Protein AF-A0A6A7N6Y0-F1 (afdb_monomer)

Radius of gyration: 14.78 Å; Cα contacts (8 Å, |Δi|>4): 139; chains: 1; bounding box: 35×27×43 Å

Secondary str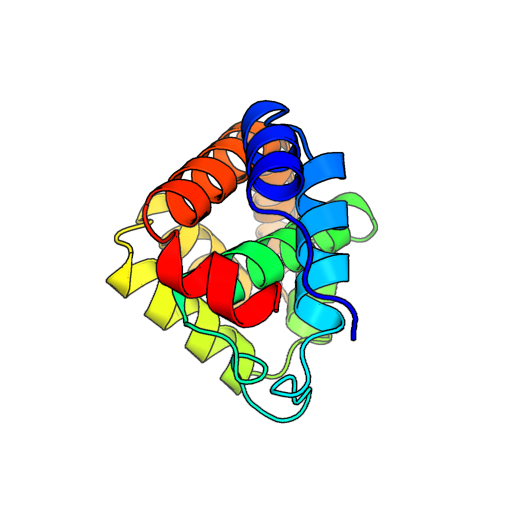ucture (DSSP, 8-state):
-PPPPHHHHHHHHHH-SHHHHHHHHHHHHTSTT--TTSTTTTS-HHHHHHHHHHHHHHHHHHH-HHHHHHHS-HHHHHHHHHHHHHTT-HHHHHHHHHHHHHTTSHHHHHHHHHHHHHHHHHHHHHHHHHHHH-HHHHHHHT-

Structure (mmCIF, N/CA/C/O backbone):
data_AF-A0A6A7N6Y0-F1
#
_entry.id   AF-A0A6A7N6Y0-F1
#
loop_
_atom_site.group_PDB
_atom_site.id
_atom_site.type_symbol
_atom_site.label_atom_id
_atom_site.label_alt_id
_atom_site.label_comp_id
_atom_site.label_asym_id
_atom_site.label_entity_id
_atom_site.label_seq_id
_atom_site.pdbx_PDB_ins_code
_atom_site.Cartn_x
_atom_site.Cartn_y
_atom_site.Cartn_z
_atom_site.occupancy
_atom_site.B_iso_or_equiv
_atom_site.auth_seq_id
_atom_site.auth_comp_id
_atom_site.auth_asym_id
_atom_site.auth_atom_id
_atom_site.pdbx_PDB_model_num
ATOM 1 N N . MET A 1 1 ? -18.978 -7.604 13.419 1.00 51.16 1 MET A N 1
ATOM 2 C CA . MET A 1 1 ? -17.944 -8.391 14.145 1.00 51.16 1 MET A CA 1
ATOM 3 C C . MET A 1 1 ? -17.712 -7.782 15.533 1.00 51.16 1 MET A C 1
ATOM 5 O O . MET A 1 1 ? -18.259 -6.713 15.775 1.00 51.16 1 MET A O 1
ATOM 9 N N . PRO A 1 2 ? -17.017 -8.428 16.495 1.00 57.09 2 PRO A N 1
ATOM 10 C CA . PRO A 1 2 ? -16.642 -7.739 17.728 1.00 57.09 2 PRO A CA 1
ATOM 11 C C . PRO A 1 2 ? -15.571 -6.683 17.425 1.00 57.09 2 PRO A C 1
ATOM 13 O O . PRO A 1 2 ? -14.524 -7.015 16.878 1.00 57.09 2 PRO A O 1
ATOM 16 N N . ARG A 1 3 ? -15.838 -5.430 17.805 1.00 69.31 3 ARG A N 1
ATOM 17 C CA . ARG A 1 3 ? -14.889 -4.315 17.713 1.00 69.31 3 ARG A CA 1
ATOM 18 C C . ARG A 1 3 ? -13.601 -4.651 18.465 1.00 69.31 3 ARG A C 1
ATOM 20 O O . ARG A 1 3 ? -13.649 -4.979 19.655 1.00 69.31 3 ARG A O 1
ATOM 27 N N . TYR A 1 4 ? -12.457 -4.538 17.794 1.00 81.88 4 TYR A N 1
ATOM 28 C CA . TYR A 1 4 ? -11.161 -4.710 18.447 1.00 81.88 4 TYR A CA 1
ATOM 29 C C . TYR A 1 4 ? -10.913 -3.562 19.431 1.00 81.88 4 TYR A C 1
ATOM 31 O O . TYR A 1 4 ? -11.308 -2.420 19.190 1.00 81.88 4 TYR A O 1
ATOM 39 N N . SER A 1 5 ? -10.287 -3.857 20.573 1.00 85.00 5 SER A N 1
ATOM 40 C CA . SER A 1 5 ? -10.019 -2.827 21.577 1.00 85.00 5 SER A CA 1
ATOM 41 C C . SER A 1 5 ? -8.937 -1.858 21.095 1.00 85.00 5 SER A C 1
ATOM 43 O O . SER A 1 5 ? -7.946 -2.266 20.487 1.00 85.00 5 SER A O 1
ATOM 45 N N . ASP A 1 6 ? -9.079 -0.577 21.442 1.00 86.62 6 ASP A N 1
ATOM 46 C CA . ASP A 1 6 ? -8.087 0.457 21.112 1.00 86.62 6 ASP A CA 1
ATOM 47 C C . ASP A 1 6 ? -6.691 0.100 21.666 1.00 86.62 6 ASP A C 1
ATOM 49 O O . ASP A 1 6 ? -5.662 0.412 21.064 1.00 86.62 6 ASP A O 1
ATOM 53 N N . GLN A 1 7 ? -6.643 -0.627 22.790 1.00 88.31 7 GLN A N 1
ATOM 54 C CA . GLN A 1 7 ? -5.405 -1.137 23.378 1.00 88.31 7 GLN A CA 1
ATOM 55 C C . GLN A 1 7 ? -4.722 -2.175 22.477 1.00 88.31 7 GLN A C 1
ATOM 57 O O . GLN A 1 7 ? -3.502 -2.135 22.328 1.00 88.31 7 GLN A O 1
ATOM 62 N N . TYR A 1 8 ? -5.484 -3.087 21.870 1.00 90.94 8 TYR A N 1
ATOM 63 C CA . TYR A 1 8 ? -4.932 -4.102 20.976 1.00 90.94 8 TYR A CA 1
ATOM 64 C C . TYR A 1 8 ? -4.388 -3.480 19.685 1.00 90.94 8 TYR A C 1
ATOM 66 O O . TYR A 1 8 ? -3.257 -3.765 19.294 1.00 90.94 8 TYR A O 1
ATOM 74 N N . LEU A 1 9 ? -5.130 -2.544 19.083 1.00 91.69 9 LEU A N 1
ATOM 75 C CA . LEU A 1 9 ? -4.657 -1.795 17.912 1.00 91.69 9 LEU A CA 1
ATOM 76 C C . LEU A 1 9 ? -3.370 -1.018 18.225 1.00 91.69 9 LEU A C 1
ATOM 78 O O . LEU A 1 9 ? -2.421 -1.034 17.442 1.00 91.69 9 LEU A O 1
ATOM 82 N N . SER A 1 10 ? -3.294 -0.405 19.409 1.00 92.31 10 SER A N 1
ATOM 83 C CA . SER A 1 10 ? -2.093 0.308 19.860 1.00 92.31 10 SER A CA 1
ATOM 84 C C . SER A 1 10 ? -0.881 -0.619 20.016 1.00 92.31 10 SER A C 1
ATOM 86 O O . SER A 1 10 ? 0.236 -0.231 19.681 1.00 92.31 10 SER A O 1
ATOM 88 N N . GLN A 1 11 ? -1.085 -1.855 20.488 1.00 94.38 11 GLN A N 1
ATOM 89 C CA . GLN A 1 11 ? -0.018 -2.858 20.581 1.00 94.38 11 GLN A CA 1
ATOM 90 C C . GLN A 1 11 ? 0.492 -3.282 19.200 1.00 94.38 11 GLN A C 1
ATOM 92 O O . GLN A 1 11 ? 1.704 -3.389 19.012 1.00 94.38 11 GLN A O 1
ATOM 97 N N . LEU A 1 12 ? -0.404 -3.483 18.229 1.00 94.75 12 LEU A N 1
ATOM 98 C CA . LEU A 1 12 ? -0.018 -3.804 16.852 1.00 94.75 12 LEU A CA 1
ATOM 99 C C . LEU A 1 12 ? 0.791 -2.664 16.218 1.00 94.75 12 LEU A C 1
ATOM 101 O O . LEU A 1 12 ? 1.862 -2.908 15.667 1.00 94.75 12 LEU A O 1
ATOM 105 N N . LEU A 1 13 ? 0.353 -1.411 16.376 1.00 95.00 13 LEU A N 1
ATOM 106 C CA . LEU A 1 13 ? 1.093 -0.241 15.887 1.00 95.00 13 LEU A CA 1
ATOM 107 C C . LEU A 1 13 ? 2.471 -0.077 16.552 1.00 95.00 13 LEU A C 1
ATOM 109 O O . LEU A 1 13 ? 3.409 0.411 15.920 1.00 95.00 13 LEU A O 1
ATOM 113 N N . ALA A 1 14 ? 2.612 -0.484 17.816 1.00 94.44 14 ALA A N 1
ATOM 114 C CA . ALA A 1 14 ? 3.873 -0.403 18.549 1.00 94.44 14 ALA A CA 1
ATOM 115 C C . ALA A 1 14 ? 4.908 -1.452 18.109 1.00 94.44 14 ALA A C 1
ATOM 117 O O . ALA A 1 14 ? 6.105 -1.196 18.233 1.00 94.44 14 ALA A O 1
ATOM 118 N N . ARG A 1 15 ? 4.473 -2.609 17.587 1.00 94.81 15 ARG A N 1
ATOM 119 C CA . ARG A 1 15 ? 5.372 -3.686 17.133 1.00 94.81 15 ARG A CA 1
ATOM 120 C C . ARG A 1 15 ? 6.232 -3.283 15.938 1.00 94.81 15 ARG A C 1
ATOM 122 O O . ARG A 1 15 ? 7.388 -3.685 15.869 1.00 94.81 15 ARG A O 1
ATOM 129 N N . ARG A 1 16 ? 5.679 -2.473 15.030 1.00 93.62 16 ARG A N 1
ATOM 130 C CA . ARG A 1 16 ? 6.368 -1.950 13.837 1.00 93.62 16 ARG A CA 1
ATOM 131 C C . ARG A 1 16 ? 7.042 -3.026 12.971 1.00 93.62 16 ARG A C 1
ATOM 133 O O . ARG A 1 16 ? 8.107 -2.795 12.406 1.00 93.62 16 ARG A O 1
ATOM 140 N N . ASP A 1 17 ? 6.412 -4.193 12.869 1.00 95.62 17 ASP A N 1
ATOM 141 C CA . ASP A 1 17 ? 6.888 -5.326 12.074 1.00 95.62 17 ASP A CA 1
ATOM 142 C C . ASP A 1 17 ? 5.882 -5.704 10.971 1.00 95.62 17 ASP A C 1
ATOM 144 O O . ASP A 1 17 ? 4.704 -5.340 11.027 1.00 95.62 17 ASP A O 1
ATOM 148 N N . TYR A 1 18 ? 6.348 -6.429 9.949 1.00 95.19 18 TYR A N 1
ATOM 149 C CA . TYR A 1 18 ? 5.507 -6.882 8.833 1.00 95.19 18 TYR A CA 1
ATOM 150 C C . TYR A 1 18 ? 4.302 -7.710 9.311 1.00 95.19 18 TYR A C 1
ATOM 152 O O . TYR A 1 18 ? 3.188 -7.538 8.820 1.00 95.19 18 TYR A O 1
ATOM 160 N N . GLY A 1 19 ? 4.499 -8.576 10.311 1.00 96.75 19 GLY A N 1
ATOM 161 C CA . GLY A 1 19 ? 3.436 -9.421 10.856 1.00 96.75 19 GLY A CA 1
ATOM 162 C C . GLY A 1 19 ? 2.285 -8.609 11.452 1.00 96.75 19 GLY A C 1
ATOM 163 O O . GLY A 1 19 ? 1.127 -8.935 11.228 1.00 96.75 19 GLY A O 1
ATOM 164 N N . ALA A 1 20 ? 2.580 -7.508 12.138 1.00 96.88 20 ALA A N 1
ATOM 165 C CA . ALA A 1 20 ? 1.569 -6.608 12.672 1.00 96.88 20 ALA A CA 1
ATOM 166 C C . ALA A 1 20 ? 0.791 -5.874 11.565 1.00 96.88 20 ALA A C 1
ATOM 168 O O . ALA A 1 20 ? -0.403 -5.637 11.736 1.00 96.88 20 ALA A O 1
ATOM 169 N N . LEU A 1 21 ? 1.413 -5.554 10.421 1.00 97.75 21 LEU A N 1
ATOM 170 C CA . LEU A 1 21 ? 0.679 -5.029 9.259 1.00 97.75 21 LEU A CA 1
ATOM 171 C C . LEU A 1 21 ? -0.270 -6.078 8.669 1.00 97.75 21 LEU A C 1
ATOM 173 O O . LEU A 1 21 ? -1.395 -5.735 8.315 1.00 97.75 21 LEU A O 1
ATOM 177 N N . VAL A 1 22 ? 0.152 -7.346 8.610 1.00 97.06 22 VAL A N 1
ATOM 178 C CA . VAL A 1 22 ? -0.708 -8.462 8.180 1.00 97.06 22 VAL A CA 1
ATOM 179 C C . VAL A 1 22 ? -1.885 -8.649 9.139 1.00 97.06 22 VAL A C 1
ATOM 181 O O . VAL A 1 22 ? -3.022 -8.772 8.686 1.00 97.06 22 VAL A O 1
ATOM 184 N N . ASP A 1 23 ? -1.641 -8.607 10.452 1.00 96.50 23 ASP A N 1
ATOM 185 C CA . ASP A 1 23 ? -2.696 -8.686 11.470 1.00 96.50 23 ASP A CA 1
ATOM 186 C C . ASP A 1 23 ? -3.712 -7.537 11.293 1.00 96.50 23 ASP A C 1
ATOM 188 O O . ASP A 1 23 ? -4.923 -7.767 11.257 1.00 96.50 23 ASP A O 1
ATOM 192 N N . LEU A 1 24 ? -3.231 -6.299 11.110 1.00 96.75 24 LEU A N 1
ATOM 193 C CA . LEU A 1 24 ? -4.073 -5.118 10.877 1.00 96.75 24 LEU A CA 1
ATOM 194 C C . LEU A 1 24 ? -4.859 -5.199 9.559 1.00 96.75 24 LEU A C 1
ATOM 196 O O . LEU A 1 24 ? -6.028 -4.812 9.523 1.00 96.75 24 LEU A O 1
ATOM 200 N N . GLN A 1 25 ? -4.259 -5.728 8.491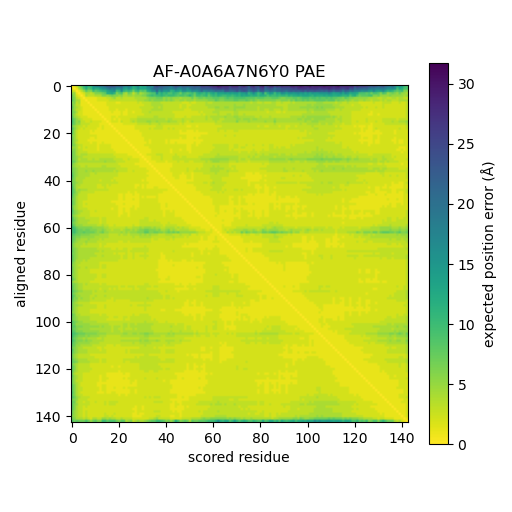 1.00 97.00 25 GLN A N 1
ATOM 201 C CA . GLN A 1 25 ? -4.958 -5.964 7.226 1.00 97.00 25 GLN A CA 1
ATOM 202 C C . GLN A 1 25 ? -6.076 -6.998 7.405 1.00 97.00 25 GLN A C 1
ATOM 204 O O . GLN A 1 25 ? -7.185 -6.796 6.912 1.00 97.00 25 GLN A O 1
ATOM 209 N N . GLY A 1 26 ? -5.809 -8.083 8.139 1.00 95.75 26 GLY A N 1
ATOM 210 C CA . GLY A 1 26 ? -6.804 -9.107 8.459 1.00 95.75 26 GLY A CA 1
ATOM 211 C C . GLY A 1 26 ? -8.008 -8.540 9.212 1.00 95.75 26 GLY A C 1
ATOM 212 O O . GLY A 1 26 ? -9.146 -8.878 8.891 1.00 95.75 26 GLY A O 1
ATOM 213 N N . ILE A 1 27 ? -7.765 -7.625 10.154 1.00 94.69 27 ILE A N 1
ATOM 214 C CA . ILE A 1 27 ? -8.819 -6.882 10.856 1.00 94.69 27 ILE A CA 1
ATOM 215 C C . ILE A 1 27 ? -9.638 -6.038 9.868 1.00 94.69 27 ILE A C 1
ATOM 217 O O . ILE A 1 27 ? -10.861 -6.156 9.838 1.00 94.69 27 ILE A O 1
ATOM 221 N N . ALA A 1 28 ? -8.976 -5.240 9.023 1.00 95.44 28 ALA A N 1
ATOM 222 C CA . ALA A 1 28 ? -9.642 -4.348 8.072 1.00 95.44 28 ALA A CA 1
ATOM 223 C C . ALA A 1 28 ? -10.496 -5.083 7.025 1.00 95.44 28 ALA A C 1
ATOM 225 O O . ALA A 1 28 ? -11.524 -4.566 6.583 1.00 95.44 28 ALA A O 1
ATOM 226 N N . LEU A 1 29 ? -10.091 -6.296 6.636 1.00 94.88 29 LEU A N 1
ATOM 227 C CA . LEU A 1 29 ? -10.855 -7.173 5.741 1.00 94.88 29 LEU A CA 1
ATOM 228 C C . LEU A 1 29 ? -12.148 -7.705 6.378 1.00 94.88 29 LEU A C 1
ATOM 230 O O . LEU A 1 29 ? -13.055 -8.104 5.653 1.00 94.88 29 LEU A O 1
ATOM 234 N N . GLY A 1 30 ? -12.243 -7.714 7.710 1.00 92.69 30 GLY A N 1
ATOM 235 C CA . GLY A 1 30 ? -13.446 -8.110 8.445 1.00 92.69 30 GLY A CA 1
ATOM 236 C C . GLY A 1 30 ? -14.497 -7.004 8.589 1.00 92.69 30 GLY A C 1
ATOM 237 O O . GLY A 1 30 ? -15.578 -7.267 9.114 1.00 92.69 30 GLY A O 1
ATOM 238 N N . TRP A 1 31 ? -14.196 -5.779 8.152 1.00 94.38 31 TRP A N 1
ATOM 239 C CA . TRP A 1 31 ? -15.107 -4.642 8.256 1.00 94.38 31 TRP A CA 1
ATOM 240 C C . TRP A 1 31 ? -16.305 -4.778 7.307 1.00 94.38 31 TRP A C 1
ATOM 242 O O . TRP A 1 31 ? -16.136 -5.015 6.113 1.00 94.38 31 TRP A O 1
ATOM 252 N N . ASP A 1 32 ? -17.518 -4.534 7.815 1.00 92.88 32 ASP A N 1
ATOM 253 C CA . ASP A 1 32 ? -18.772 -4.691 7.057 1.00 92.88 32 ASP A CA 1
ATOM 254 C C . ASP A 1 32 ? -18.859 -3.789 5.804 1.00 92.88 32 ASP A C 1
ATOM 256 O O . ASP A 1 32 ? -19.636 -4.064 4.892 1.00 92.88 32 ASP A O 1
ATOM 260 N N . GLY A 1 33 ? -18.073 -2.707 5.750 1.00 93.25 33 GLY A N 1
ATOM 261 C CA . GLY A 1 33 ? -17.994 -1.802 4.598 1.00 93.25 33 GLY A CA 1
ATOM 262 C C . GLY A 1 33 ? -17.044 -2.252 3.481 1.00 93.25 33 GLY A C 1
ATOM 263 O O . GLY A 1 33 ? -16.908 -1.536 2.489 1.00 93.25 33 GLY A O 1
ATOM 264 N N . TYR A 1 34 ? -16.373 -3.397 3.633 1.00 96.19 34 TYR A N 1
ATOM 265 C CA . TYR A 1 34 ? -15.459 -3.932 2.628 1.00 96.19 34 TYR A CA 1
ATOM 266 C C . TYR A 1 34 ? -16.199 -4.391 1.359 1.00 96.19 34 TYR A C 1
ATOM 268 O O . TYR A 1 34 ? -17.110 -5.218 1.416 1.00 96.19 34 TYR A O 1
ATOM 276 N N . ASP A 1 35 ? -15.747 -3.922 0.193 1.00 96.81 35 ASP A N 1
ATOM 277 C CA . ASP A 1 35 ? -16.210 -4.401 -1.115 1.00 96.81 35 ASP A CA 1
ATOM 278 C C . ASP A 1 35 ? -15.049 -4.539 -2.110 1.00 96.81 35 ASP A C 1
ATOM 280 O O . ASP A 1 35 ? -14.527 -3.554 -2.632 1.00 96.81 35 ASP A O 1
ATOM 284 N N . ALA A 1 36 ? -14.702 -5.785 -2.448 1.00 94.50 36 ALA A N 1
ATOM 285 C CA . ALA A 1 36 ? -13.654 -6.146 -3.407 1.00 94.50 36 ALA A CA 1
ATOM 286 C C . ALA A 1 36 ? -13.789 -5.488 -4.797 1.00 94.50 36 ALA A C 1
ATOM 288 O O . ALA A 1 36 ? -12.798 -5.391 -5.531 1.00 94.50 36 ALA A O 1
ATOM 289 N N . LYS A 1 37 ? -15.003 -5.068 -5.178 1.00 95.88 37 LYS A N 1
ATOM 290 C CA . LYS A 1 37 ? -15.296 -4.445 -6.476 1.00 95.88 37 LYS A CA 1
ATOM 291 C C . LYS A 1 37 ? -14.977 -2.955 -6.505 1.00 95.88 37 LYS A C 1
ATOM 293 O O . LYS A 1 37 ? -14.806 -2.407 -7.590 1.00 95.88 37 LYS A O 1
ATOM 298 N N . LEU A 1 38 ? -14.901 -2.301 -5.347 1.00 97.50 38 LEU A N 1
ATOM 299 C CA . LEU A 1 38 ? -14.527 -0.895 -5.270 1.00 97.50 38 LEU A CA 1
ATOM 300 C C . LEU A 1 38 ? -13.004 -0.744 -5.395 1.00 97.50 38 LEU A C 1
ATOM 302 O O . LEU A 1 38 ? -12.265 -1.552 -4.824 1.00 97.50 38 LEU A O 1
ATOM 306 N N . PRO A 1 39 ? -12.501 0.311 -6.067 1.00 97.62 39 PRO A N 1
ATOM 307 C CA . PRO A 1 39 ? -11.064 0.522 -6.217 1.00 97.62 39 PRO A CA 1
ATOM 308 C C . PRO A 1 39 ? -10.301 0.556 -4.889 1.00 97.62 39 PRO A C 1
ATOM 310 O O . PRO A 1 39 ? -9.240 -0.046 -4.804 1.00 97.62 39 PRO A O 1
ATOM 313 N N . SER A 1 40 ? -10.852 1.192 -3.848 1.00 97.69 40 SER A N 1
ATOM 314 C CA . SER A 1 40 ? -10.236 1.271 -2.514 1.00 97.69 40 SER A CA 1
ATOM 315 C C . SER A 1 40 ? -10.753 0.226 -1.521 1.00 97.69 40 SER A C 1
ATOM 317 O O . SER A 1 40 ? -10.568 0.376 -0.315 1.00 97.69 40 SER A O 1
ATOM 319 N N . PHE A 1 41 ? -11.493 -0.775 -1.998 1.00 97.44 41 PHE A N 1
ATOM 320 C CA . PHE A 1 41 ? -12.245 -1.716 -1.166 1.00 97.44 41 PHE A CA 1
ATOM 321 C C . PHE A 1 41 ? -13.334 -1.096 -0.275 1.00 97.44 41 PHE A C 1
ATOM 323 O O . PHE A 1 41 ? -13.826 -1.749 0.638 1.00 97.44 41 PHE A O 1
ATOM 330 N N . GLY A 1 42 ? -13.696 0.171 -0.504 1.00 96.50 42 GLY A N 1
ATOM 331 C CA . GLY A 1 42 ? -14.563 0.938 0.397 1.00 96.50 42 GLY A CA 1
ATOM 332 C C . GLY A 1 42 ? -13.829 1.522 1.610 1.00 96.50 42 GLY A C 1
ATOM 333 O O . GLY A 1 42 ? -14.412 2.306 2.358 1.00 96.50 42 GLY A O 1
ATOM 334 N N . TRP A 1 43 ? -12.545 1.204 1.799 1.00 97.69 43 TRP A N 1
ATOM 335 C CA . TRP A 1 43 ? -11.749 1.737 2.898 1.00 97.69 43 TRP A CA 1
ATOM 336 C C . TRP A 1 43 ? -11.399 3.218 2.696 1.00 97.69 43 TRP A C 1
ATOM 338 O O . TRP A 1 43 ? -11.284 3.689 1.554 1.00 97.69 43 TRP A O 1
ATOM 348 N N . PRO A 1 44 ? -11.148 3.956 3.796 1.00 97.62 44 PRO A N 1
ATOM 349 C CA . PRO A 1 44 ? -10.503 5.259 3.728 1.00 97.62 44 PRO A CA 1
ATOM 350 C C . PRO A 1 44 ? -9.162 5.170 2.996 1.00 97.62 44 PRO A C 1
ATOM 352 O O . PRO A 1 44 ? -8.383 4.243 3.224 1.00 97.62 44 PRO A O 1
ATOM 355 N N . GLN A 1 45 ? -8.864 6.167 2.165 1.00 97.25 45 GLN A N 1
ATOM 356 C CA . GLN A 1 45 ? -7.700 6.156 1.274 1.00 97.25 45 GLN A CA 1
ATOM 357 C C . GLN A 1 45 ? -6.364 5.808 1.971 1.00 97.25 45 GLN A C 1
ATOM 359 O O . GLN A 1 45 ? -5.676 4.922 1.465 1.00 97.25 45 GLN A O 1
ATOM 364 N N . PRO A 1 46 ? -5.996 6.390 3.137 1.00 97.69 46 PRO A N 1
ATOM 365 C CA . PRO A 1 46 ? -4.722 6.071 3.792 1.00 97.69 46 PRO A CA 1
ATOM 366 C C . PRO A 1 46 ? -4.615 4.605 4.225 1.00 97.69 46 PRO A C 1
ATOM 368 O O . PRO A 1 46 ? -3.549 4.006 4.139 1.00 97.69 46 PRO A O 1
ATOM 371 N N . ILE A 1 47 ? -5.733 4.016 4.650 1.00 98.06 47 ILE A N 1
ATOM 372 C CA . ILE A 1 47 ? -5.808 2.612 5.063 1.00 98.06 47 ILE A CA 1
ATOM 373 C C . ILE A 1 47 ? -5.691 1.706 3.843 1.00 98.06 47 ILE A C 1
ATOM 375 O O . ILE A 1 47 ? -4.895 0.770 3.833 1.00 98.06 47 ILE A O 1
ATOM 379 N N . PHE A 1 48 ? -6.449 2.033 2.795 1.00 98.44 48 PHE A N 1
ATOM 380 C CA . PHE A 1 48 ? -6.397 1.317 1.532 1.00 98.44 48 PHE A CA 1
ATOM 381 C C . PHE A 1 48 ? -4.981 1.240 0.982 1.00 98.44 48 PHE A C 1
ATOM 383 O O . PHE A 1 48 ? -4.489 0.143 0.736 1.00 98.44 48 PHE A O 1
ATOM 390 N N . VAL A 1 49 ? -4.313 2.381 0.816 1.00 98.56 49 VAL A N 1
ATOM 391 C CA . VAL A 1 49 ? -3.016 2.390 0.142 1.00 98.56 49 VAL A CA 1
ATOM 392 C C . VAL A 1 49 ? -1.949 1.658 0.951 1.00 98.56 49 VAL A C 1
ATOM 394 O O . VAL A 1 49 ? -1.110 0.991 0.361 1.00 98.56 49 VAL A O 1
ATOM 397 N N . VAL A 1 50 ? -1.999 1.706 2.287 1.00 98.56 50 VAL A N 1
ATOM 398 C CA . VAL A 1 50 ? -1.063 0.952 3.132 1.00 98.56 50 VAL A CA 1
ATOM 399 C C . VAL A 1 50 ? -1.195 -0.550 2.880 1.00 98.56 50 VAL A C 1
ATOM 401 O O . VAL A 1 50 ? -0.193 -1.222 2.635 1.00 98.56 50 VAL A O 1
ATOM 404 N N . PHE A 1 51 ? -2.417 -1.083 2.893 1.00 98.19 51 PHE A N 1
ATOM 405 C CA . PHE A 1 51 ? -2.640 -2.517 2.697 1.00 98.19 51 PHE A CA 1
ATOM 406 C C . PHE A 1 51 ? -2.500 -2.960 1.237 1.00 98.19 51 PHE A C 1
ATOM 408 O O . PHE A 1 51 ? -2.106 -4.095 0.960 1.00 98.19 51 PHE A O 1
ATOM 415 N N . GLU A 1 52 ? -2.758 -2.062 0.292 1.00 98.38 52 GLU A N 1
ATOM 416 C CA . GLU A 1 52 ? -2.485 -2.303 -1.120 1.00 98.38 52 GLU A CA 1
ATOM 417 C C . GLU A 1 52 ? -0.972 -2.402 -1.378 1.00 98.38 52 GLU A C 1
ATOM 419 O O . GLU A 1 52 ? -0.514 -3.338 -2.032 1.00 98.38 52 GLU A O 1
ATOM 424 N N . ILE A 1 53 ? -0.174 -1.504 -0.787 1.00 98.31 53 ILE A N 1
ATOM 425 C CA . ILE A 1 53 ? 1.293 -1.560 -0.849 1.00 98.31 53 ILE A CA 1
ATOM 426 C C . ILE A 1 53 ? 1.836 -2.803 -0.143 1.00 98.31 53 ILE A C 1
ATOM 428 O O . ILE A 1 53 ? 2.759 -3.428 -0.655 1.00 98.31 53 ILE A O 1
ATOM 432 N N . LEU A 1 54 ? 1.237 -3.232 0.970 1.00 97.75 54 LEU A N 1
ATOM 433 C CA . LEU A 1 54 ? 1.598 -4.499 1.615 1.00 97.75 54 LEU A CA 1
ATOM 434 C C . LEU A 1 54 ? 1.390 -5.700 0.678 1.00 97.75 54 LEU A C 1
ATOM 436 O O . LEU A 1 54 ? 2.228 -6.597 0.611 1.00 97.75 54 LEU A O 1
ATOM 440 N N . THR A 1 55 ? 0.297 -5.697 -0.087 1.00 97.19 55 THR A N 1
ATOM 441 C CA . THR A 1 55 ? 0.020 -6.738 -1.087 1.00 97.19 55 THR A CA 1
ATOM 442 C C . THR A 1 55 ? 1.051 -6.707 -2.214 1.00 97.19 55 THR A C 1
ATOM 444 O O . THR A 1 55 ? 1.533 -7.756 -2.637 1.00 97.19 55 THR A O 1
ATOM 447 N N . TRP A 1 56 ? 1.432 -5.512 -2.666 1.00 97.75 56 TRP A N 1
ATOM 448 C CA . TRP A 1 56 ? 2.492 -5.327 -3.654 1.00 97.75 56 TRP A CA 1
ATOM 449 C C . TRP A 1 56 ? 3.846 -5.868 -3.165 1.00 97.75 56 TRP A C 1
ATOM 451 O O . TRP A 1 56 ? 4.481 -6.628 -3.895 1.00 97.75 56 TRP A O 1
ATOM 461 N N . LEU A 1 57 ? 4.237 -5.582 -1.915 1.00 96.81 57 LEU A N 1
ATOM 462 C CA . LEU A 1 57 ? 5.437 -6.153 -1.283 1.00 96.81 57 LEU A CA 1
ATOM 463 C C . LEU A 1 57 ? 5.394 -7.685 -1.249 1.00 96.81 57 LEU A C 1
ATOM 465 O O . LEU A 1 57 ? 6.349 -8.345 -1.650 1.00 96.81 57 LEU A O 1
ATOM 469 N N . ALA A 1 58 ? 4.270 -8.256 -0.809 1.00 95.62 58 ALA A N 1
ATOM 470 C CA . ALA A 1 58 ? 4.116 -9.702 -0.680 1.00 95.62 58 ALA A CA 1
ATOM 471 C C . ALA A 1 58 ? 4.256 -10.437 -2.024 1.00 95.62 58 ALA A C 1
ATOM 473 O O . ALA A 1 58 ? 4.782 -11.548 -2.073 1.00 95.62 58 ALA A O 1
ATOM 474 N N . GLN A 1 59 ? 3.771 -9.837 -3.113 1.00 96.06 59 GLN A N 1
ATOM 475 C CA . GLN A 1 59 ? 3.921 -10.391 -4.460 1.00 96.06 59 GLN A CA 1
ATOM 476 C C . GLN A 1 59 ? 5.346 -10.214 -4.993 1.00 96.06 59 GLN A C 1
ATOM 478 O O . GLN A 1 59 ? 5.886 -11.147 -5.586 1.00 96.06 59 GLN A O 1
ATOM 483 N N . ALA A 1 60 ? 5.975 -9.063 -4.731 1.00 94.75 60 ALA A N 1
ATOM 484 C CA . ALA A 1 60 ? 7.369 -8.815 -5.090 1.00 94.75 60 ALA A CA 1
ATOM 485 C C . ALA A 1 60 ? 8.320 -9.855 -4.480 1.00 94.75 60 ALA A C 1
ATOM 487 O O . ALA A 1 60 ? 9.138 -10.426 -5.197 1.00 94.75 60 ALA A O 1
ATOM 488 N N . ASP A 1 61 ? 8.152 -10.173 -3.195 1.00 92.44 61 ASP A N 1
ATOM 489 C CA . ASP A 1 61 ? 8.972 -11.173 -2.500 1.00 92.44 61 ASP A CA 1
ATOM 490 C C . ASP A 1 61 ? 8.747 -12.608 -3.020 1.00 92.44 61 ASP A C 1
ATOM 492 O O . ASP A 1 61 ? 9.688 -13.385 -3.173 1.00 92.44 61 ASP A O 1
ATOM 496 N N . ARG A 1 62 ? 7.498 -12.972 -3.342 1.00 91.69 62 ARG A N 1
ATOM 497 C CA . ARG A 1 62 ? 7.141 -14.352 -3.724 1.00 91.69 62 ARG A CA 1
ATOM 498 C C . ARG A 1 62 ? 7.400 -14.687 -5.187 1.00 91.69 62 ARG A C 1
ATOM 500 O O . ARG A 1 62 ? 7.805 -15.808 -5.493 1.00 91.69 62 ARG A O 1
ATOM 507 N N . SER A 1 63 ? 7.072 -13.768 -6.086 1.00 92.56 63 SER A N 1
ATOM 508 C CA . SER A 1 63 ? 7.000 -14.040 -7.527 1.00 92.56 63 SER A CA 1
ATOM 509 C C . SER A 1 63 ? 7.395 -12.854 -8.408 1.00 92.56 63 SER A C 1
ATOM 511 O O . SER A 1 63 ? 7.349 -12.972 -9.634 1.00 92.56 63 SER A O 1
ATOM 513 N N . GLY A 1 64 ? 7.813 -11.741 -7.803 1.00 96.25 64 GLY A N 1
ATOM 514 C CA . GLY A 1 64 ? 8.124 -10.486 -8.479 1.00 96.25 64 GLY A CA 1
ATOM 515 C C . GLY A 1 64 ? 6.907 -9.566 -8.606 1.00 96.25 64 GLY A C 1
ATOM 516 O O . GLY A 1 64 ? 5.764 -10.006 -8.761 1.00 96.25 64 GLY A O 1
ATOM 517 N N . ALA A 1 65 ? 7.155 -8.261 -8.560 1.00 96.25 65 ALA A N 1
ATOM 518 C CA . ALA A 1 65 ? 6.163 -7.192 -8.517 1.00 96.25 65 ALA A CA 1
ATOM 519 C C . ALA A 1 65 ? 5.265 -7.172 -9.757 1.00 96.25 65 ALA A C 1
ATOM 521 O O . ALA A 1 65 ? 4.131 -6.696 -9.693 1.00 96.25 65 ALA A O 1
ATOM 522 N N . TRP A 1 66 ? 5.733 -7.719 -10.879 1.00 97.25 66 TRP A N 1
ATOM 523 C CA . TRP A 1 66 ? 4.931 -7.871 -12.088 1.00 97.25 66 TRP A CA 1
ATOM 524 C C . TRP A 1 66 ? 3.643 -8.669 -11.843 1.00 97.25 66 TRP A C 1
ATOM 526 O O . TRP A 1 66 ? 2.598 -8.291 -12.366 1.00 97.25 66 TRP A O 1
ATOM 536 N N . THR A 1 67 ? 3.682 -9.696 -10.983 1.00 97.44 67 THR A N 1
ATOM 537 C CA . THR A 1 67 ? 2.497 -10.509 -10.654 1.00 97.44 67 THR A CA 1
ATOM 538 C C . THR A 1 67 ? 1.400 -9.688 -9.985 1.00 97.44 67 THR A C 1
ATOM 540 O O . THR A 1 67 ? 0.214 -9.888 -10.248 1.00 97.44 67 THR A O 1
ATOM 543 N N . TYR A 1 68 ? 1.781 -8.700 -9.171 1.00 98.06 68 TYR A N 1
ATOM 544 C CA . TYR A 1 68 ? 0.835 -7.752 -8.600 1.00 98.06 68 TYR A CA 1
ATOM 545 C C . TYR A 1 68 ? 0.179 -6.893 -9.687 1.00 98.06 68 TYR A C 1
ATOM 547 O O . TYR A 1 68 ? -1.045 -6.760 -9.697 1.00 98.06 68 TYR A O 1
ATOM 555 N N . TYR A 1 69 ? 0.960 -6.322 -10.608 1.00 98.12 69 TYR A N 1
ATOM 556 C CA . TYR A 1 69 ? 0.413 -5.457 -11.658 1.00 98.12 69 TYR A CA 1
ATOM 557 C C . TYR A 1 69 ? -0.451 -6.221 -12.662 1.00 98.12 69 TYR A C 1
ATOM 559 O O . TYR A 1 69 ? -1.447 -5.677 -13.135 1.00 98.12 69 TYR A O 1
ATOM 567 N N . GLU A 1 70 ? -0.108 -7.475 -12.952 1.00 97.69 70 GLU A N 1
ATOM 568 C CA . GLU A 1 70 ? -0.910 -8.357 -13.798 1.00 97.69 70 GLU A CA 1
ATOM 569 C C . GLU A 1 70 ? -2.272 -8.669 -13.157 1.00 97.69 70 GLU A C 1
ATOM 571 O O . GLU A 1 70 ? -3.310 -8.582 -13.815 1.00 97.69 70 GLU A O 1
ATOM 576 N N . ALA A 1 71 ? -2.283 -9.005 -11.864 1.00 96.94 71 ALA A N 1
ATOM 577 C CA . ALA A 1 71 ? -3.493 -9.423 -11.158 1.00 96.94 71 ALA A CA 1
ATOM 578 C C . ALA A 1 71 ? -4.385 -8.254 -10.698 1.00 96.94 71 ALA A C 1
ATOM 580 O O . ALA A 1 71 ? -5.575 -8.444 -10.427 1.00 96.94 71 ALA A O 1
ATOM 581 N N . THR A 1 72 ? -3.831 -7.047 -10.568 1.00 97.69 72 THR A N 1
ATOM 582 C CA . THR A 1 72 ? -4.541 -5.904 -9.978 1.00 97.69 72 THR A CA 1
ATOM 583 C C . THR A 1 72 ? -5.296 -5.101 -11.040 1.00 97.69 72 THR A C 1
ATOM 585 O O . THR A 1 72 ? -4.676 -4.626 -11.989 1.00 97.69 72 THR A O 1
ATOM 588 N N . PRO A 1 73 ? -6.609 -4.841 -10.883 1.00 97.50 73 PRO A N 1
ATOM 589 C CA . PRO A 1 73 ? -7.374 -4.040 -11.835 1.00 97.50 73 PRO A CA 1
ATOM 590 C C . PRO A 1 73 ? -6.800 -2.624 -12.030 1.00 97.50 73 PRO A C 1
ATOM 592 O O . PRO A 1 73 ? -6.425 -1.984 -11.041 1.00 97.50 73 PRO A O 1
ATOM 595 N N . PRO A 1 74 ? -6.812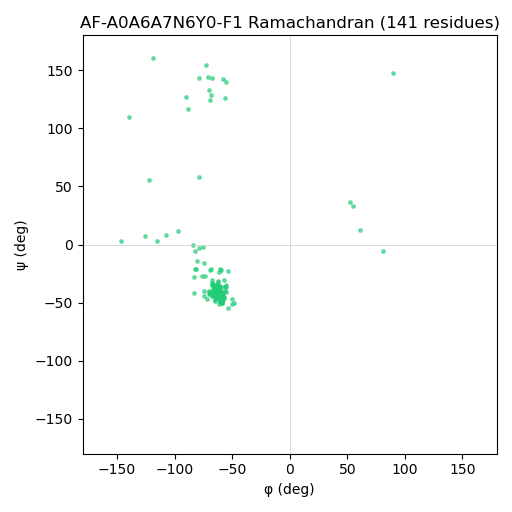 -2.068 -13.259 1.00 97.44 74 PRO A N 1
ATOM 596 C CA . PRO A 1 74 ? -6.239 -0.747 -13.538 1.00 97.44 74 PRO A CA 1
ATOM 597 C C . PRO A 1 74 ? -6.797 0.390 -12.672 1.00 97.44 74 PRO A C 1
ATOM 599 O O . PRO A 1 74 ? -6.060 1.300 -12.291 1.00 97.44 74 PRO A O 1
ATOM 602 N N . GLU A 1 75 ? -8.085 0.335 -12.327 1.00 98.06 75 GLU A N 1
ATOM 603 C CA . GLU A 1 75 ? -8.740 1.332 -11.470 1.00 98.06 75 GLU A CA 1
ATOM 604 C C . GLU A 1 75 ? -8.187 1.322 -10.040 1.00 98.06 75 GLU A C 1
ATOM 606 O O . GLU A 1 75 ? -7.984 2.383 -9.449 1.00 98.06 75 GLU A O 1
ATOM 611 N N . ARG A 1 76 ? -7.870 0.137 -9.500 1.00 98.31 76 ARG A N 1
ATOM 612 C CA . ARG A 1 76 ? -7.238 -0.006 -8.182 1.00 98.31 76 ARG A CA 1
ATOM 613 C C . ARG A 1 76 ? -5.814 0.535 -8.201 1.00 98.31 76 ARG A C 1
ATOM 615 O O . ARG A 1 76 ? -5.447 1.304 -7.317 1.00 98.31 76 ARG A O 1
ATOM 622 N N . GLN A 1 77 ? -5.057 0.239 -9.259 1.00 98.38 77 GLN A N 1
ATOM 623 C CA . GLN A 1 77 ? -3.711 0.792 -9.434 1.00 98.38 77 GLN A CA 1
ATOM 624 C C . GLN A 1 77 ? -3.730 2.326 -9.531 1.00 98.38 77 GLN A C 1
ATOM 626 O O . GLN A 1 77 ? -2.882 3.010 -8.960 1.00 98.38 77 GLN A O 1
ATOM 631 N N . ALA A 1 78 ? -4.706 2.893 -10.249 1.00 98.38 78 ALA A N 1
ATOM 632 C CA . ALA A 1 78 ? -4.887 4.340 -10.335 1.00 98.38 78 ALA A CA 1
ATOM 633 C C . ALA A 1 78 ? -5.272 4.952 -8.979 1.00 98.38 78 ALA A C 1
ATOM 635 O O . ALA A 1 78 ? -4.740 5.998 -8.610 1.00 98.38 78 ALA A O 1
ATOM 636 N N . CYS A 1 79 ? -6.145 4.283 -8.220 1.00 98.50 79 CYS A N 1
ATOM 637 C CA . CYS A 1 79 ? -6.531 4.700 -6.875 1.00 98.50 79 CYS A CA 1
ATOM 638 C C . CYS A 1 79 ? -5.332 4.709 -5.913 1.00 98.50 79 CYS A C 1
ATOM 640 O O . CYS A 1 79 ? -5.143 5.682 -5.179 1.00 98.50 79 CYS A O 1
ATOM 642 N N . ALA A 1 80 ? -4.489 3.670 -5.953 1.00 98.56 80 ALA A N 1
ATOM 643 C CA . ALA A 1 80 ? -3.271 3.594 -5.151 1.00 98.56 80 ALA A CA 1
ATOM 644 C C . ALA A 1 80 ? -2.320 4.746 -5.494 1.00 98.56 80 ALA A C 1
ATOM 646 O O . ALA A 1 80 ? -1.900 5.486 -4.606 1.00 98.56 80 ALA A O 1
ATOM 647 N N . LEU A 1 81 ? -2.063 4.971 -6.787 1.00 98.50 81 LEU A N 1
ATOM 648 C CA . LEU A 1 81 ? -1.163 6.026 -7.243 1.00 98.50 81 LEU A CA 1
ATOM 649 C C . LEU A 1 81 ? -1.636 7.431 -6.833 1.00 98.50 81 LEU A C 1
ATOM 651 O O . LEU A 1 81 ? -0.843 8.211 -6.307 1.00 98.50 81 LEU A O 1
ATOM 655 N N . ALA A 1 82 ? -2.924 7.735 -7.022 1.00 98.50 82 ALA A N 1
ATOM 656 C CA . ALA A 1 82 ? -3.508 9.011 -6.607 1.00 98.50 82 ALA A CA 1
ATOM 657 C C . ALA A 1 82 ? -3.441 9.20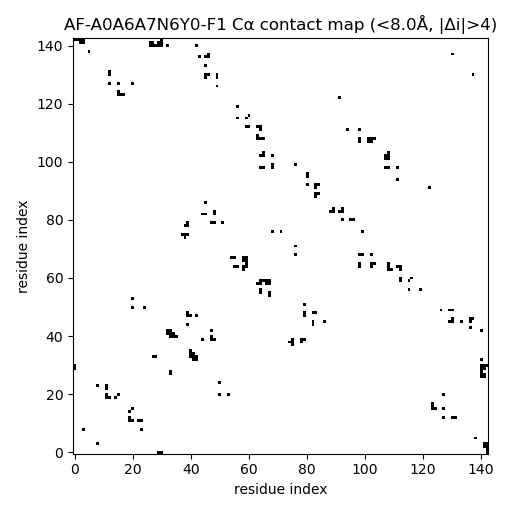2 -5.084 1.00 98.50 82 ALA A C 1
ATOM 659 O O . ALA A 1 82 ? -3.189 10.300 -4.592 1.00 98.50 82 ALA A O 1
ATOM 660 N N . THR A 1 83 ? -3.624 8.125 -4.317 1.00 98.44 83 THR A N 1
ATOM 661 C CA . THR A 1 83 ? -3.530 8.194 -2.857 1.00 98.44 83 THR A CA 1
ATOM 662 C C . THR A 1 83 ? -2.094 8.440 -2.391 1.00 98.44 83 THR A C 1
ATOM 664 O O . THR A 1 83 ? -1.877 9.273 -1.512 1.00 98.44 83 THR A O 1
ATOM 667 N N . LEU A 1 84 ? -1.101 7.775 -2.993 1.00 98.69 84 LEU A N 1
ATOM 668 C CA . LEU A 1 84 ? 0.316 8.024 -2.695 1.00 98.69 84 LEU A CA 1
ATOM 669 C C . LEU A 1 84 ? 0.709 9.483 -2.971 1.00 98.69 84 LEU A C 1
ATOM 671 O O . LEU A 1 84 ? 1.491 10.062 -2.216 1.00 98.69 84 LEU A O 1
ATOM 675 N N . GLU A 1 85 ? 0.146 10.089 -4.019 1.00 98.06 85 GLU A N 1
ATOM 676 C CA . GLU A 1 85 ? 0.333 11.508 -4.333 1.00 98.06 85 GLU A CA 1
ATOM 677 C C . GLU A 1 85 ? -0.267 12.422 -3.252 1.00 98.06 85 GLU A C 1
ATOM 679 O O . GLU A 1 85 ? 0.428 13.305 -2.746 1.00 98.06 85 GLU A O 1
ATOM 684 N N . ILE A 1 86 ? -1.516 12.177 -2.833 1.00 97.69 86 ILE A N 1
ATOM 685 C CA . ILE A 1 86 ? -2.187 12.939 -1.761 1.00 97.69 86 ILE A CA 1
ATOM 686 C C . ILE A 1 86 ? -1.393 12.869 -0.449 1.00 97.69 86 ILE A C 1
ATOM 688 O O . ILE A 1 86 ? -1.206 13.888 0.219 1.00 97.69 86 ILE A O 1
ATOM 692 N N . LEU A 1 87 ? -0.887 11.682 -0.104 1.00 97.81 87 LEU A N 1
ATOM 693 C CA . LEU A 1 87 ? -0.063 11.453 1.086 1.00 97.81 87 LEU A CA 1
ATOM 694 C C . LEU A 1 87 ? 1.376 11.966 0.943 1.00 97.81 87 LEU A C 1
ATOM 696 O O . LEU A 1 87 ? 2.155 11.869 1.888 1.00 97.81 87 LEU A O 1
ATOM 700 N N . LYS A 1 88 ? 1.749 12.507 -0.224 1.00 97.50 88 LYS A N 1
ATOM 701 C CA . LYS A 1 88 ? 3.102 12.994 -0.527 1.00 97.50 88 LYS A CA 1
ATOM 702 C C . LYS A 1 88 ? 4.180 11.926 -0.304 1.00 97.50 88 LYS A C 1
ATOM 704 O O . LYS A 1 88 ? 5.319 12.245 0.038 1.00 97.50 88 LYS A O 1
ATOM 709 N N . ALA A 1 89 ? 3.850 10.659 -0.547 1.00 97.31 89 ALA A N 1
ATOM 710 C CA . ALA A 1 89 ? 4.777 9.534 -0.471 1.00 97.31 89 ALA A CA 1
ATOM 711 C C . ALA A 1 89 ? 5.648 9.469 -1.742 1.00 97.31 89 ALA A C 1
ATOM 713 O O . ALA A 1 89 ? 5.620 8.484 -2.472 1.00 97.31 89 ALA A O 1
ATOM 714 N N . VAL A 1 90 ? 6.389 10.547 -2.036 1.00 97.31 90 VAL A N 1
ATOM 715 C CA . VAL A 1 90 ? 6.993 10.831 -3.356 1.00 97.31 90 VAL A CA 1
ATOM 716 C C . VAL A 1 90 ? 7.787 9.652 -3.919 1.00 97.31 90 VAL A C 1
ATOM 718 O O . VAL A 1 90 ? 7.540 9.234 -5.045 1.00 97.31 90 VAL A O 1
ATOM 721 N N . THR A 1 91 ? 8.708 9.077 -3.145 1.00 97.56 91 THR A N 1
ATOM 722 C CA . THR A 1 91 ? 9.543 7.964 -3.623 1.00 97.56 91 THR A CA 1
ATOM 723 C C . THR A 1 91 ? 8.718 6.710 -3.915 1.00 97.56 91 THR A C 1
ATOM 725 O O . THR A 1 91 ? 8.902 6.083 -4.954 1.00 97.56 91 THR A O 1
ATOM 728 N N . LEU A 1 92 ? 7.780 6.358 -3.029 1.00 97.75 92 LEU A N 1
ATOM 729 C CA . LEU A 1 92 ? 6.875 5.221 -3.230 1.00 97.75 92 LEU A CA 1
ATOM 730 C C . LEU A 1 92 ? 5.979 5.437 -4.451 1.00 97.75 92 LEU A C 1
ATOM 732 O O . LEU A 1 92 ? 5.831 4.538 -5.271 1.00 97.75 92 LEU A O 1
ATOM 736 N N . GLN A 1 93 ? 5.435 6.645 -4.601 1.00 98.44 93 GLN A N 1
ATOM 737 C CA . GLN A 1 93 ? 4.622 7.051 -5.743 1.00 98.44 93 GLN A CA 1
ATOM 738 C C . GLN A 1 93 ? 5.389 6.877 -7.059 1.00 98.44 93 GLN A C 1
ATOM 740 O O . GLN A 1 93 ? 4.852 6.295 -8.000 1.00 98.44 93 GLN A O 1
ATOM 745 N N . GLN A 1 94 ? 6.649 7.315 -7.111 1.00 98.50 94 GLN A N 1
ATOM 746 C CA . GLN A 1 94 ? 7.493 7.208 -8.302 1.00 98.50 94 GLN A CA 1
ATOM 747 C C . GLN A 1 94 ? 7.781 5.752 -8.678 1.00 98.50 94 GLN A C 1
ATOM 749 O O . GLN A 1 94 ? 7.652 5.387 -9.844 1.00 98.50 94 GLN A O 1
ATOM 754 N N . GLN A 1 95 ? 8.132 4.913 -7.703 1.00 98.56 95 GLN A N 1
ATOM 755 C CA . GLN A 1 95 ? 8.446 3.500 -7.946 1.00 98.56 95 GLN A CA 1
ATOM 756 C C . GLN A 1 95 ? 7.204 2.698 -8.321 1.00 98.56 95 GLN A C 1
ATOM 758 O O . GLN A 1 95 ? 7.229 1.904 -9.260 1.00 98.56 95 GLN A O 1
ATOM 763 N N . TYR A 1 96 ? 6.081 2.976 -7.662 1.00 98.50 96 TYR A N 1
ATOM 764 C CA . TYR A 1 96 ? 4.808 2.366 -8.008 1.00 98.50 96 TYR A CA 1
ATOM 765 C C . TYR A 1 96 ? 4.347 2.774 -9.419 1.00 98.50 96 TYR A C 1
ATOM 767 O O . TYR A 1 96 ? 3.865 1.935 -10.183 1.00 98.50 96 TYR A O 1
ATOM 775 N N . ALA A 1 97 ? 4.521 4.048 -9.800 1.00 98.50 97 ALA A N 1
ATOM 776 C CA . ALA A 1 97 ? 4.243 4.528 -11.154 1.00 98.50 97 ALA A CA 1
ATOM 777 C C . ALA A 1 97 ? 5.150 3.867 -12.197 1.00 98.50 97 ALA A C 1
ATOM 779 O O . ALA A 1 97 ? 4.665 3.464 -13.254 1.00 98.50 97 ALA A O 1
ATOM 780 N N . TYR A 1 98 ? 6.444 3.737 -11.891 1.00 98.31 98 TYR A N 1
ATOM 781 C CA . TYR A 1 98 ? 7.413 3.060 -12.747 1.00 98.31 98 TYR A CA 1
ATOM 782 C C . TYR A 1 98 ? 7.002 1.606 -13.000 1.00 98.31 98 TYR A C 1
ATOM 784 O O . TYR A 1 98 ? 6.863 1.202 -14.154 1.00 98.31 98 TYR A O 1
ATOM 792 N N . GLY A 1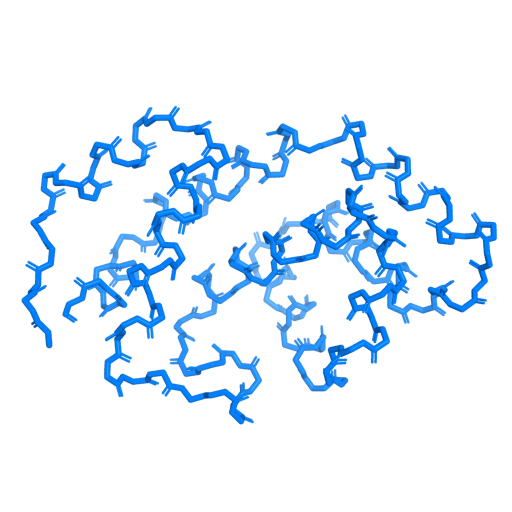 99 ? 6.695 0.850 -11.942 1.00 97.88 99 GLY A N 1
ATOM 793 C CA . GLY A 1 99 ? 6.215 -0.526 -12.068 1.00 97.88 99 GLY A CA 1
ATOM 794 C C . GLY A 1 99 ? 4.948 -0.637 -12.905 1.00 97.88 99 GLY A C 1
ATOM 795 O O . GLY A 1 99 ? 4.900 -1.417 -13.851 1.00 97.88 99 GLY A O 1
ATOM 796 N N . LYS A 1 100 ? 3.959 0.228 -12.663 1.00 97.88 100 LYS A N 1
ATOM 797 C CA . LYS A 1 100 ? 2.722 0.256 -13.454 1.00 97.88 100 LYS A CA 1
ATOM 798 C C . LYS A 1 100 ? 2.973 0.430 -14.960 1.00 97.88 100 LYS A C 1
ATOM 800 O O . LYS A 1 100 ? 2.236 -0.138 -15.762 1.00 97.88 100 LYS A O 1
ATOM 805 N N . MET A 1 101 ? 3.974 1.220 -15.354 1.00 97.94 101 MET A N 1
ATOM 806 C CA . MET A 1 101 ? 4.296 1.461 -16.768 1.00 97.94 101 MET A CA 1
ATOM 807 C C . MET A 1 101 ? 5.177 0.371 -17.387 1.00 97.94 101 MET A C 1
ATOM 809 O O . MET A 1 101 ? 5.113 0.169 -18.597 1.00 97.94 101 MET A O 1
ATOM 813 N N . HIS A 1 102 ? 5.997 -0.311 -16.581 1.00 97.56 102 HIS A N 1
ATOM 814 C CA . HIS A 1 102 ? 7.096 -1.142 -17.079 1.00 97.56 102 HIS A CA 1
ATOM 815 C C . HIS A 1 102 ? 7.086 -2.596 -16.591 1.00 97.56 102 HIS A C 1
ATOM 817 O O . HIS A 1 102 ? 8.019 -3.329 -16.890 1.00 97.56 102 HIS A O 1
ATOM 823 N N . TRP A 1 103 ? 6.051 -3.058 -15.888 1.00 96.56 103 TRP A N 1
ATOM 824 C CA . TRP A 1 103 ? 6.017 -4.417 -15.325 1.00 96.56 103 TRP A CA 1
ATOM 825 C C . TRP A 1 103 ? 6.127 -5.551 -16.358 1.00 96.56 103 TRP A C 1
ATOM 827 O O . TRP A 1 103 ? 6.516 -6.658 -16.006 1.00 96.56 103 TRP A O 1
ATOM 837 N N . GLN A 1 104 ? 5.792 -5.292 -17.625 1.00 97.12 104 GLN A N 1
ATOM 838 C CA . GLN A 1 104 ? 5.925 -6.266 -18.718 1.00 97.12 104 GLN A CA 1
ATOM 839 C C . GLN A 1 104 ? 7.357 -6.363 -19.267 1.00 97.12 104 GLN A C 1
ATOM 841 O O . GLN A 1 104 ? 7.674 -7.291 -20.010 1.00 97.12 104 GLN A O 1
ATOM 846 N N . ASP A 1 105 ? 8.217 -5.405 -18.927 1.00 97.94 105 ASP A N 1
ATOM 847 C CA . ASP A 1 105 ? 9.638 -5.433 -19.243 1.00 97.94 105 ASP A CA 1
ATOM 848 C C . ASP A 1 105 ? 10.376 -6.158 -18.111 1.00 97.94 105 ASP A C 1
ATOM 850 O O . ASP A 1 105 ? 10.399 -5.713 -16.963 1.00 97.94 105 ASP A O 1
ATOM 854 N N . SER A 1 106 ? 10.986 -7.297 -18.443 1.00 94.62 106 SER A N 1
ATOM 855 C CA . SER A 1 106 ? 11.684 -8.142 -17.472 1.00 94.62 106 SER A CA 1
ATOM 856 C C . SER A 1 106 ? 12.848 -7.432 -16.779 1.00 94.62 106 SER A C 1
ATOM 858 O O . SER A 1 106 ? 13.102 -7.713 -15.608 1.00 94.62 106 SER A O 1
ATOM 860 N N . GLU A 1 107 ? 13.581 -6.557 -17.471 1.00 96.44 107 GLU A N 1
ATOM 861 C CA . GLU A 1 107 ? 14.717 -5.849 -16.878 1.00 96.44 107 GLU A CA 1
ATOM 862 C C . GLU A 1 107 ? 14.217 -4.754 -15.932 1.00 96.44 107 GLU A C 1
ATOM 864 O O . GLU A 1 107 ? 14.714 -4.611 -14.813 1.00 96.44 107 GLU A O 1
ATOM 869 N N . ALA A 1 108 ? 13.205 -4.000 -16.362 1.00 96.31 108 ALA A N 1
ATOM 870 C CA . ALA A 1 108 ? 12.587 -2.966 -15.542 1.00 96.31 108 ALA A CA 1
ATOM 871 C C . ALA A 1 108 ? 11.907 -3.548 -14.294 1.00 96.31 108 ALA A C 1
ATOM 873 O O . ALA A 1 108 ? 12.096 -3.024 -13.195 1.00 96.31 108 ALA A O 1
ATOM 874 N N . SER A 1 109 ? 11.162 -4.649 -14.443 1.00 94.94 109 SER A N 1
ATOM 875 C CA . SER A 1 109 ? 10.545 -5.341 -13.309 1.00 94.94 109 SER A CA 1
ATOM 876 C C . SER A 1 109 ? 11.597 -5.861 -12.333 1.00 94.94 109 SER A C 1
ATOM 878 O O . SER A 1 109 ? 11.439 -5.666 -11.134 1.00 94.94 109 SER A O 1
ATOM 880 N N . GLY A 1 110 ? 12.699 -6.445 -12.822 1.00 96.12 110 GLY A N 1
ATOM 881 C CA . GLY A 1 110 ? 13.784 -6.910 -11.953 1.00 96.12 110 GLY A CA 1
ATOM 882 C C . GLY A 1 110 ? 14.418 -5.780 -11.134 1.00 96.12 110 GLY A C 1
ATOM 883 O O . GLY A 1 110 ? 14.618 -5.925 -9.931 1.00 96.12 110 GLY A O 1
ATOM 884 N N . LYS A 1 111 ? 14.650 -4.609 -11.748 1.00 97.06 111 LYS A N 1
ATOM 885 C CA . LYS A 1 111 ? 15.146 -3.416 -11.031 1.00 97.06 111 LYS A CA 1
ATOM 886 C C . LYS A 1 111 ? 14.183 -2.945 -9.944 1.00 97.06 111 LYS A C 1
ATOM 888 O O . LYS A 1 111 ? 14.623 -2.482 -8.894 1.00 97.06 111 LYS A O 1
ATOM 893 N N . LEU A 1 112 ? 12.880 -3.033 -10.203 1.00 97.88 112 LEU A N 1
ATOM 894 C CA . LEU A 1 112 ? 11.863 -2.680 -9.220 1.00 97.88 112 LEU A CA 1
ATOM 895 C C . LEU A 1 112 ? 11.832 -3.678 -8.059 1.00 97.88 112 LEU A C 1
ATOM 897 O O . LEU A 1 112 ? 11.754 -3.250 -6.912 1.00 97.88 112 LEU A O 1
ATOM 901 N N . ASP A 1 113 ? 11.938 -4.975 -8.342 1.00 97.38 113 ASP A N 1
ATOM 902 C CA . ASP A 1 113 ? 11.998 -6.023 -7.318 1.00 97.38 113 ASP A CA 1
ATOM 903 C C . ASP A 1 113 ? 13.204 -5.837 -6.390 1.00 97.38 113 ASP A C 1
ATOM 905 O O . ASP A 1 113 ? 13.071 -5.910 -5.165 1.00 97.38 113 ASP A O 1
ATOM 909 N N . ASP A 1 114 ? 14.370 -5.522 -6.955 1.00 97.44 114 ASP A N 1
ATOM 910 C CA . ASP A 1 114 ? 15.569 -5.212 -6.175 1.00 97.44 114 ASP A CA 1
ATOM 911 C C . ASP A 1 114 ? 15.379 -3.945 -5.332 1.00 97.44 114 ASP A C 1
ATOM 913 O O . ASP A 1 114 ? 15.678 -3.948 -4.136 1.00 97.44 114 ASP A O 1
ATOM 917 N N . TRP A 1 115 ? 14.798 -2.888 -5.911 1.00 98.19 115 TRP A N 1
ATOM 918 C CA . TRP A 1 115 ? 14.493 -1.668 -5.166 1.00 98.19 115 TRP A CA 1
ATOM 919 C C . TRP A 1 115 ? 13.535 -1.931 -3.998 1.00 98.19 115 TRP A C 1
ATOM 921 O O . TRP A 1 115 ? 13.765 -1.427 -2.896 1.00 98.19 115 TRP A O 1
ATOM 931 N N . ILE A 1 116 ? 12.483 -2.728 -4.211 1.00 97.81 116 ILE A N 1
ATOM 932 C CA . ILE A 1 116 ? 11.537 -3.117 -3.160 1.00 97.81 116 ILE A CA 1
ATOM 933 C C . ILE A 1 1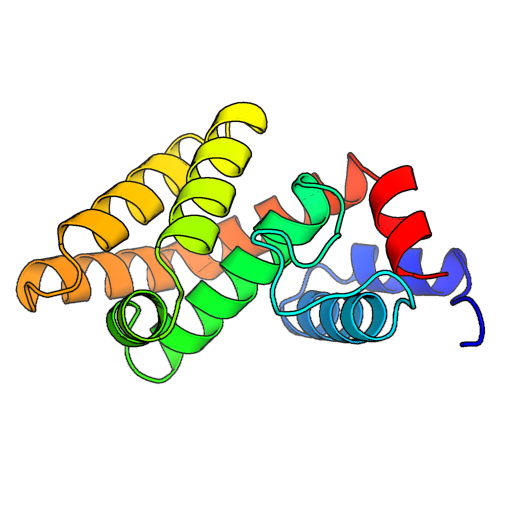16 ? 12.279 -3.840 -2.037 1.00 97.81 116 ILE A C 1
ATOM 935 O O . ILE A 1 116 ? 12.148 -3.444 -0.881 1.00 97.81 116 ILE A O 1
ATOM 939 N N . ARG A 1 117 ? 13.104 -4.841 -2.365 1.00 96.81 117 ARG A N 1
ATOM 940 C CA . ARG A 1 117 ? 13.867 -5.619 -1.377 1.00 96.81 117 ARG A CA 1
ATOM 941 C C . ARG A 1 117 ? 14.801 -4.738 -0.546 1.00 96.81 117 ARG A C 1
ATOM 943 O O . ARG A 1 117 ? 14.872 -4.876 0.670 1.00 96.81 117 ARG A O 1
ATOM 950 N N . GLU A 1 118 ? 15.494 -3.798 -1.180 1.00 97.94 118 GLU A N 1
ATOM 951 C CA . GLU A 1 118 ? 16.402 -2.867 -0.497 1.00 97.94 118 GLU A CA 1
ATOM 952 C C . GLU A 1 118 ? 15.678 -1.842 0.390 1.00 97.94 118 GLU A C 1
ATOM 954 O O . GLU A 1 118 ? 16.281 -1.265 1.301 1.00 97.94 118 GLU A O 1
ATOM 959 N N . ASN A 1 119 ? 14.394 -1.583 0.124 1.00 98.12 119 ASN A N 1
ATOM 960 C CA . ASN A 1 119 ? 13.614 -0.548 0.801 1.00 98.12 119 ASN A CA 1
ATOM 961 C C . ASN A 1 119 ? 12.459 -1.100 1.645 1.00 98.12 119 ASN A C 1
ATOM 963 O O . ASN A 1 119 ? 11.751 -0.300 2.254 1.00 98.12 119 ASN A O 1
ATOM 967 N N . GLU A 1 120 ? 12.293 -2.420 1.748 1.00 96.75 120 GLU A N 1
ATOM 968 C CA . GLU A 1 120 ? 11.177 -3.080 2.438 1.00 96.75 120 GLU A CA 1
ATOM 969 C C . GLU A 1 120 ? 10.939 -2.495 3.836 1.00 96.75 120 GLU A C 1
ATOM 971 O O . GLU A 1 120 ? 9.841 -2.033 4.148 1.00 96.75 120 GLU A O 1
ATOM 976 N N . GLN A 1 121 ? 11.994 -2.395 4.646 1.00 96.81 121 GLN A N 1
ATOM 977 C CA . GLN A 1 121 ? 11.909 -1.840 5.997 1.00 96.81 121 GLN A CA 1
ATOM 978 C C . GLN A 1 121 ? 11.423 -0.381 6.012 1.00 96.81 121 GLN A C 1
ATOM 980 O O . GLN A 1 121 ? 10.607 -0.008 6.852 1.00 96.81 121 GLN A O 1
ATOM 985 N N . ARG A 1 122 ? 11.868 0.450 5.060 1.00 97.69 122 ARG A N 1
ATOM 986 C CA . ARG A 1 122 ? 11.414 1.849 4.946 1.00 97.69 122 ARG A CA 1
ATOM 987 C C . ARG A 1 122 ? 9.945 1.930 4.544 1.00 97.69 122 ARG A C 1
ATOM 989 O O . ARG A 1 122 ? 9.242 2.838 4.979 1.00 97.69 122 ARG A O 1
ATOM 996 N N . ILE A 1 123 ? 9.483 0.995 3.716 1.00 98.19 123 ILE A N 1
ATOM 997 C CA . I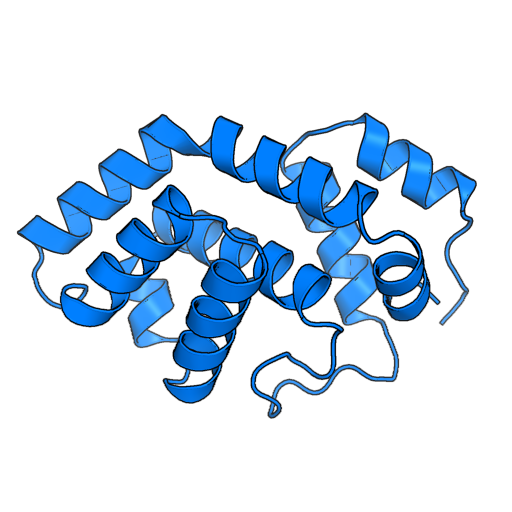LE A 1 123 ? 8.083 0.913 3.290 1.00 98.19 123 ILE A CA 1
ATOM 998 C C . ILE A 1 123 ? 7.205 0.484 4.470 1.00 98.19 123 ILE A C 1
ATOM 1000 O O . ILE A 1 123 ? 6.165 1.097 4.709 1.00 98.19 123 ILE A O 1
ATOM 1004 N N . ILE A 1 124 ? 7.652 -0.499 5.257 1.00 98.00 124 ILE A N 1
ATOM 1005 C CA . ILE A 1 124 ? 6.988 -0.920 6.499 1.00 98.00 124 ILE A CA 1
ATOM 1006 C C . ILE A 1 124 ? 6.909 0.250 7.487 1.00 98.00 124 ILE A C 1
ATOM 1008 O O . ILE A 1 124 ? 5.842 0.542 8.025 1.00 98.00 124 ILE A O 1
ATOM 1012 N N . GLU A 1 125 ? 8.008 0.973 7.703 1.00 97.75 125 GLU A N 1
ATOM 1013 C CA . GLU A 1 125 ? 8.025 2.150 8.579 1.00 97.75 125 GLU A CA 1
ATOM 1014 C C . GLU A 1 125 ? 7.064 3.244 8.103 1.00 97.75 125 GLU A C 1
ATOM 1016 O O . GLU A 1 125 ? 6.297 3.779 8.908 1.00 97.75 125 GLU A O 1
ATOM 1021 N N . TRP A 1 126 ? 7.051 3.540 6.800 1.00 98.19 126 TRP A N 1
ATOM 1022 C CA . TRP A 1 126 ? 6.098 4.474 6.200 1.00 98.19 126 TRP A CA 1
ATOM 1023 C C . TRP A 1 126 ? 4.645 4.040 6.425 1.00 98.19 126 TRP A C 1
ATOM 1025 O O . TRP A 1 126 ? 3.807 4.877 6.772 1.00 98.19 126 TRP A O 1
ATOM 1035 N N . ALA A 1 127 ? 4.343 2.746 6.285 1.00 98.38 127 ALA A N 1
ATOM 1036 C CA . ALA A 1 127 ? 3.013 2.209 6.545 1.00 98.38 127 ALA A CA 1
ATOM 1037 C C . ALA A 1 127 ? 2.584 2.464 7.997 1.00 98.38 127 ALA A C 1
ATOM 1039 O O . ALA A 1 127 ? 1.501 3.000 8.230 1.00 98.38 127 ALA A O 1
ATOM 1040 N N . PHE A 1 128 ? 3.445 2.178 8.978 1.00 98.31 128 PHE A N 1
ATOM 1041 C CA . PHE A 1 128 ? 3.132 2.443 10.387 1.00 98.31 128 PHE A CA 1
ATOM 1042 C C . PHE A 1 128 ? 2.950 3.929 10.697 1.00 98.31 128 PHE A C 1
ATOM 1044 O O . PHE A 1 128 ? 2.035 4.278 11.444 1.00 98.31 128 PHE A O 1
ATOM 1051 N N . VAL A 1 129 ? 3.781 4.806 10.125 1.00 97.81 129 VAL A N 1
ATOM 1052 C CA . VAL A 1 129 ? 3.611 6.262 10.267 1.00 97.81 129 VAL A CA 1
ATOM 1053 C C . VAL A 1 129 ? 2.263 6.693 9.692 1.00 97.81 129 VAL A C 1
ATOM 1055 O O . VAL A 1 129 ? 1.487 7.348 10.382 1.00 97.81 129 VAL A O 1
ATOM 1058 N N . THR A 1 130 ? 1.937 6.238 8.483 1.00 98.25 130 THR A N 1
ATOM 1059 C CA . THR A 1 130 ? 0.678 6.572 7.805 1.00 98.25 130 THR A CA 1
ATOM 1060 C C . THR A 1 130 ? -0.533 6.119 8.618 1.00 98.25 130 THR A C 1
ATOM 1062 O O . THR A 1 130 ? -1.471 6.891 8.803 1.00 98.25 130 THR A O 1
ATOM 1065 N N . LEU A 1 131 ? -0.523 4.895 9.154 1.00 97.69 131 LEU A N 1
ATOM 1066 C CA . LE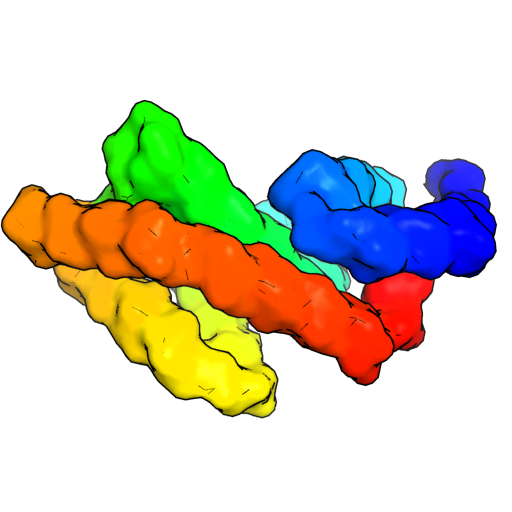U A 1 131 ? -1.615 4.397 9.996 1.00 97.69 131 LEU A CA 1
ATOM 1067 C C . LEU A 1 131 ? -1.747 5.198 11.302 1.00 97.69 131 LEU A C 1
ATOM 1069 O O . LEU A 1 131 ? -2.861 5.535 11.703 1.00 97.69 131 LEU A O 1
ATOM 1073 N N . ALA A 1 132 ? -0.627 5.538 11.946 1.00 95.88 132 ALA A N 1
ATOM 1074 C CA . ALA A 1 132 ? -0.616 6.305 13.192 1.00 95.88 132 ALA A CA 1
ATOM 1075 C C . ALA A 1 132 ? -1.092 7.759 13.015 1.00 95.88 132 ALA A C 1
ATOM 1077 O O . ALA A 1 132 ? -1.697 8.317 13.929 1.00 95.88 132 ALA A O 1
ATOM 1078 N N . GLU A 1 133 ? -0.862 8.363 11.848 1.00 97.00 133 GLU A N 1
ATOM 1079 C CA . GLU A 1 133 ? -1.358 9.703 11.502 1.00 97.00 133 GLU A CA 1
ATOM 1080 C C . GLU A 1 133 ? -2.864 9.726 11.188 1.00 97.00 133 GLU A C 1
ATOM 1082 O O . GLU A 1 133 ? -3.489 10.787 11.230 1.00 97.00 133 GLU A O 1
ATOM 1087 N N . HIS A 1 134 ? -3.478 8.562 10.935 1.00 96.94 134 HIS A N 1
ATOM 1088 C CA . HIS A 1 134 ? -4.891 8.433 10.566 1.00 96.94 134 HIS A CA 1
ATOM 1089 C C . HIS A 1 134 ? -5.687 7.526 11.530 1.00 96.94 134 HIS A C 1
ATOM 1091 O O . HIS A 1 134 ? -6.375 6.597 11.089 1.00 96.94 134 HIS A O 1
ATOM 1097 N N . PRO A 1 135 ? -5.684 7.803 12.849 1.00 94.44 135 PRO A N 1
ATOM 1098 C CA . PRO A 1 135 ? -6.266 6.906 13.849 1.00 94.44 135 PRO A CA 1
ATOM 1099 C C . PRO A 1 135 ? -7.781 6.729 13.688 1.00 94.44 135 PRO A C 1
ATOM 1101 O O . PRO A 1 135 ? -8.296 5.635 13.893 1.00 94.44 135 PRO A O 1
ATOM 1104 N N . ALA A 1 136 ? -8.506 7.772 13.266 1.00 94.31 136 ALA A N 1
ATOM 1105 C CA . ALA A 1 136 ? -9.948 7.686 13.025 1.00 94.31 136 ALA A CA 1
ATOM 1106 C C . ALA A 1 136 ? -10.290 6.768 11.839 1.00 94.31 136 ALA A C 1
ATOM 1108 O O . ALA A 1 136 ? -11.276 6.034 11.885 1.00 94.31 136 ALA A O 1
ATOM 1109 N N . ALA A 1 137 ? -9.461 6.786 10.793 1.00 95.88 137 ALA A N 1
ATOM 1110 C CA . ALA A 1 137 ? -9.639 5.928 9.630 1.00 95.88 137 ALA A CA 1
ATOM 1111 C C . ALA A 1 137 ? -9.343 4.462 9.972 1.00 95.88 137 ALA A C 1
ATOM 1113 O O . ALA A 1 137 ? -10.095 3.577 9.570 1.00 95.88 137 ALA A O 1
ATOM 1114 N N . LEU A 1 138 ? -8.293 4.215 10.762 1.00 94.88 138 LEU A N 1
ATOM 1115 C CA . LEU A 1 138 ? -7.964 2.874 11.238 1.00 94.88 138 LEU A CA 1
ATOM 1116 C C . LEU A 1 138 ? -9.051 2.331 12.177 1.00 94.88 138 LEU A C 1
ATOM 1118 O O . LEU A 1 138 ? -9.464 1.182 12.042 1.00 94.88 138 LEU A O 1
ATOM 1122 N N . ALA A 1 139 ? -9.554 3.161 13.093 1.00 92.81 139 ALA A N 1
ATOM 1123 C CA . ALA A 1 139 ? -10.625 2.780 14.008 1.00 92.81 139 ALA A CA 1
ATOM 1124 C C . ALA A 1 139 ? -11.918 2.409 13.267 1.00 92.81 139 ALA A C 1
ATOM 1126 O O . ALA A 1 139 ? -12.595 1.468 13.671 1.00 92.81 139 ALA A O 1
ATOM 1127 N N . LEU A 1 140 ? -12.241 3.108 12.170 1.00 93.75 140 LEU A N 1
ATOM 1128 C CA . LEU A 1 140 ? -13.405 2.798 11.338 1.00 93.75 140 LEU A CA 1
ATOM 1129 C C . LEU A 1 140 ? -13.337 1.370 10.784 1.00 93.75 140 LEU A C 1
ATOM 1131 O O . LEU A 1 140 ? -14.287 0.609 10.943 1.00 93.75 140 LEU A O 1
ATOM 1135 N N . VAL A 1 141 ? -12.209 0.995 10.179 1.00 93.50 141 VAL A N 1
ATOM 1136 C CA . VAL A 1 141 ? -12.043 -0.337 9.570 1.00 93.50 141 VAL A CA 1
ATOM 1137 C C . VAL A 1 141 ? -11.745 -1.440 10.590 1.00 93.50 141 VAL A C 1
ATOM 1139 O O . VAL A 1 141 ? -11.622 -2.597 10.218 1.00 93.50 141 VAL A O 1
ATOM 1142 N N . SER A 1 142 ? -11.610 -1.096 11.872 1.00 89.94 142 SER A N 1
ATOM 1143 C CA . SER A 1 142 ? -11.349 -2.050 12.962 1.00 89.94 142 SER A CA 1
ATOM 1144 C C . SER A 1 142 ? -12.568 -2.271 13.868 1.00 89.94 142 SER A C 1
ATOM 1146 O O . SER A 1 142 ? -12.440 -2.865 14.947 1.00 89.94 142 SER A O 1
ATOM 1148 N N . SER A 1 143 ? -13.724 -1.729 13.466 1.00 81.94 143 SER A N 1
ATOM 1149 C CA . SER A 1 143 ? -14.968 -1.718 14.243 1.00 81.94 143 SER A CA 1
ATOM 1150 C C . SER A 1 143 ? -15.916 -2.868 13.934 1.00 81.94 143 SER A C 1
ATOM 1152 O O . SER A 1 143 ? -15.926 -3.356 12.783 1.00 81.94 143 SER A O 1
#

Solvent-accessible surface area (backbone atoms only — not comparable to full-atom values): 7763 Å² total; per-residue (Å²): 114,85,56,62,52,72,68,58,56,52,52,39,64,68,64,74,45,73,67,38,52,53,53,52,44,55,43,38,67,63,16,90,68,55,34,91,87,41,59,49,28,65,47,54,60,76,61,30,40,44,51,51,49,50,52,39,50,56,28,26,76,74,74,29,41,34,57,36,60,72,73,46,56,68,63,31,56,51,48,39,46,55,42,29,56,76,69,60,38,58,70,61,33,52,52,53,52,48,45,74,75,32,34,89,39,70,68,56,29,50,55,49,34,51,50,47,66,79,35,44,68,60,51,53,52,48,39,49,51,53,50,68,75,35,53,71,58,52,50,60,34,38,62

Mean predicted aligned error: 2.86 Å

Organism: NCBI:txid2743357

pLDDT: mean 95.44, std 6.14, range [51.16, 98.69]

Foldseek 3Di:
DPFDDPVVLVVLLVVLDLVSLVVLVVL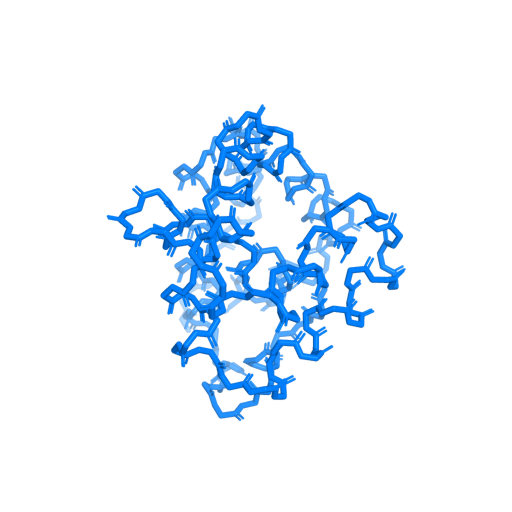LCPAPQADPPDLQRSADLLNSLLVLVSVLLVCLVPPFSLVSLVPRDPSNLVSNLVSCVVVVVPVVSVLSVQCNVCSVPPVSRVVSSVVCVVCVSVSSVVSSVSCVVCVVRSSNSRD

Sequence (143 aa):
MPRYSDQYLSQLLARRDYGALVDLQGIALGWDGYDAKLPSFGWPQPIFVVFEILTWLAQADRSGAWTYYEATPPERQACALATLEILKAVTLQQQYAYGKMHWQDSEASGKLDDWIRENEQRIIEWAFVTLAEHPAALALVSS